Protein AF-A0A6N4VCN1-F1 (afdb_monomer)

Radius of gyration: 16.46 Å; Cα contacts (8 Å, |Δi|>4): 138; chains: 1; bounding box: 40×37×38 Å

Foldseek 3Di:
DKKFWPPAPPDQFQIEIEAEAEDAPVPDDDPVVDDPPDDDPDDDDDFDDALVRLVVCLVPDDDPDPCNQVSQVSNFVRVVVLVCVVPVPRDVRRYVGYHYDYYYPVPDDPVRVVNIGDDDCVVVVPD

Mean predicted aligned error: 9.87 Å

Organism: NCBI:txid39694

Nearest PDB structures (foldseek):
  3esl-assembly1_A  TM=6.762E-01  e=8.817E+00  Saccharomyces cerevisiae
  6yw5-assembly1_ZZ  TM=3.405E-01  e=5.949E+00  Neurospora crassa OR74A

Solvent-accessible surface area (backbone atoms only — not comparable to full-atom values): 7762 Å² total; per-residue (Å²): 88,33,38,34,49,37,91,43,91,83,55,92,51,59,28,39,33,37,40,38,43,66,40,54,71,90,75,52,81,57,86,87,73,68,76,90,79,77,86,74,90,70,80,88,68,90,69,58,81,53,48,68,28,32,50,53,51,54,73,68,48,58,92,82,44,88,59,52,64,61,41,44,50,49,32,20,52,32,47,42,49,51,52,58,61,74,40,79,83,62,60,90,53,34,68,69,49,45,43,66,46,82,40,44,59,86,71,60,49,72,69,62,55,70,61,35,44,79,58,64,59,82,75,69,70,79,119

Sequence (127 aa):
MRLECEPDWDAPAGLSLTLLVLVSPKFLPSLGDIDFDAVDAGPKQMRKQGLNGAAEALLKCEVHSPQTTSLWEEFGDELLALFREGLGNAPPGYIEGVQVEVLRTDEINFERYRNTVDLDFDYLSNT

Structure (mmCIF, N/CA/C/O backbone):
data_AF-A0A6N4VCN1-F1
#
_entry.id   AF-A0A6N4VCN1-F1
#
loop_
_atom_site.group_PDB
_atom_site.id
_atom_site.type_symbol
_atom_site.label_atom_id
_atom_site.label_alt_id
_atom_site.label_comp_id
_atom_site.label_asym_id
_atom_site.label_entity_id
_atom_site.label_seq_id
_atom_site.pdbx_PDB_ins_code
_atom_site.Cartn_x
_atom_site.Cartn_y
_atom_site.Cartn_z
_atom_site.occupancy
_atom_site.B_iso_or_equiv
_atom_site.auth_seq_id
_atom_site.auth_comp_id
_atom_site.auth_asym_id
_atom_site.auth_atom_id
_atom_site.pdbx_PDB_model_num
ATOM 1 N N . MET A 1 1 ? -4.848 -5.784 -5.684 1.00 83.69 1 MET A N 1
ATOM 2 C CA . MET A 1 1 ? -4.004 -5.219 -4.605 1.00 83.69 1 MET A CA 1
ATOM 3 C C . MET A 1 1 ? -4.656 -5.585 -3.287 1.00 83.69 1 MET A C 1
ATOM 5 O O . MET A 1 1 ? -5.845 -5.887 -3.297 1.00 83.69 1 MET A O 1
ATOM 9 N N . ARG A 1 2 ? -3.906 -5.616 -2.187 1.00 89.31 2 ARG A N 1
ATOM 10 C CA . ARG A 1 2 ? -4.435 -6.010 -0.874 1.00 89.31 2 ARG A CA 1
ATOM 11 C C . ARG A 1 2 ?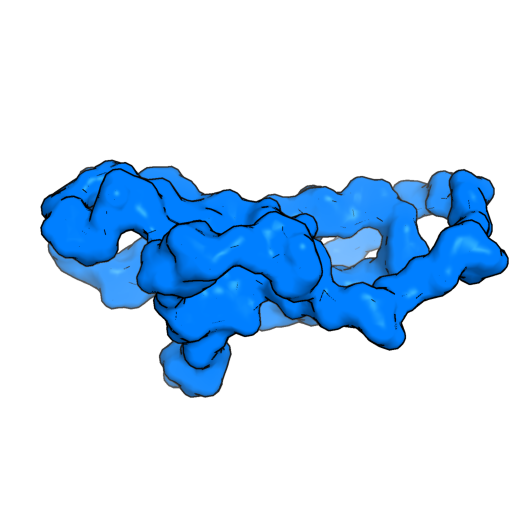 -4.069 -4.972 0.174 1.00 89.31 2 ARG A C 1
ATOM 13 O O . ARG A 1 2 ? -3.056 -4.305 0.016 1.00 89.31 2 ARG A O 1
ATOM 20 N N . LEU A 1 3 ? -4.879 -4.834 1.212 1.00 89.19 3 LEU A N 1
ATOM 21 C CA . LEU A 1 3 ? -4.628 -3.920 2.320 1.00 89.19 3 LEU A CA 1
ATOM 22 C C . LEU A 1 3 ? -4.335 -4.740 3.575 1.00 89.19 3 LEU A C 1
ATOM 24 O O . LEU A 1 3 ? -5.091 -5.648 3.917 1.00 89.19 3 LEU A O 1
ATOM 28 N N . GLU A 1 4 ? -3.217 -4.451 4.220 1.00 90.88 4 GLU A N 1
ATOM 29 C CA . GLU A 1 4 ? -2.827 -4.962 5.531 1.00 90.88 4 GLU A CA 1
ATOM 30 C C . GLU A 1 4 ? -3.123 -3.891 6.582 1.00 90.88 4 GLU A C 1
ATOM 32 O O . GLU A 1 4 ? -3.029 -2.698 6.285 1.00 90.88 4 GLU A O 1
ATOM 37 N N . CYS A 1 5 ? -3.482 -4.307 7.794 1.00 90.00 5 CYS A N 1
ATOM 38 C CA . CYS A 1 5 ? -3.745 -3.396 8.899 1.00 90.00 5 CYS A CA 1
ATOM 39 C C . CYS A 1 5 ? -3.060 -3.895 10.169 1.00 90.00 5 CYS A C 1
ATOM 41 O O . CYS A 1 5 ? -3.218 -5.057 10.543 1.00 90.00 5 CYS A O 1
ATOM 43 N N . GLU A 1 6 ? -2.337 -2.995 10.829 1.00 88.00 6 GLU A N 1
ATOM 44 C CA . GLU A 1 6 ? -1.794 -3.190 12.170 1.00 88.00 6 GLU A CA 1
ATOM 45 C C . GLU A 1 6 ? -2.445 -2.198 13.154 1.00 88.00 6 GLU A C 1
ATOM 47 O O . GLU A 1 6 ? -2.686 -1.046 12.775 1.00 88.00 6 GLU A O 1
ATOM 52 N N . PRO A 1 7 ? -2.700 -2.593 14.420 1.00 82.25 7 PRO A N 1
ATOM 53 C CA . PRO A 1 7 ? -2.447 -3.919 15.002 1.00 82.25 7 PRO A CA 1
ATOM 54 C C . PRO A 1 7 ? -3.491 -4.981 14.610 1.00 82.25 7 PRO A C 1
ATOM 56 O O . PRO A 1 7 ? -3.151 -6.161 14.555 1.00 82.25 7 PRO A O 1
ATOM 59 N N . ASP A 1 8 ? -4.731 -4.572 14.329 1.00 84.75 8 ASP A N 1
ATOM 60 C CA . ASP A 1 8 ? -5.798 -5.387 13.742 1.00 84.75 8 ASP A CA 1
ATOM 61 C C . ASP A 1 8 ? -6.921 -4.480 13.187 1.00 84.75 8 ASP A C 1
ATOM 63 O O . ASP A 1 8 ? -6.959 -3.281 13.462 1.00 84.75 8 ASP A O 1
ATOM 67 N N . TRP A 1 9 ? -7.845 -5.053 12.409 1.00 82.44 9 TRP A N 1
ATOM 68 C CA . TRP A 1 9 ? -8.972 -4.329 11.797 1.00 82.44 9 TRP A CA 1
ATOM 69 C C . TRP A 1 9 ? -10.068 -3.895 12.780 1.00 82.44 9 TRP A C 1
ATOM 71 O O . TRP A 1 9 ? -10.881 -3.034 12.444 1.00 82.44 9 TRP A O 1
ATOM 81 N N . ASP A 1 10 ? -10.111 -4.492 13.969 1.00 83.38 10 ASP A N 1
ATOM 82 C CA . ASP A 1 10 ? -11.098 -4.212 15.013 1.00 83.38 10 ASP A CA 1
ATOM 83 C C . ASP A 1 10 ? -10.583 -3.162 16.018 1.00 83.38 10 ASP A C 1
ATOM 85 O O . ASP A 1 10 ? -11.294 -2.774 16.955 1.00 83.38 10 ASP A O 1
ATOM 89 N N . ALA A 1 11 ? -9.350 -2.679 15.835 1.00 83.00 11 ALA A N 1
ATOM 90 C CA . ALA A 1 11 ? -8.717 -1.763 16.754 1.00 83.00 11 ALA A CA 1
ATOM 91 C C . ALA A 1 11 ? -9.424 -0.393 16.734 1.00 83.00 11 ALA A C 1
ATOM 93 O O . ALA A 1 11 ? -9.797 0.141 15.684 1.00 83.00 11 ALA A O 1
ATOM 94 N N . PRO A 1 12 ? -9.629 0.217 17.915 1.00 78.44 12 PRO A N 1
ATOM 95 C CA . PRO A 1 12 ? -10.466 1.406 18.044 1.00 78.44 12 PRO A CA 1
ATOM 96 C C . PRO A 1 12 ? -9.805 2.698 17.537 1.00 78.44 12 PRO A C 1
ATOM 98 O O . PRO A 1 12 ? -10.509 3.691 17.356 1.00 78.44 12 PRO A O 1
ATOM 101 N N . ALA A 1 13 ? -8.479 2.715 17.360 1.00 83.50 13 ALA A N 1
ATOM 102 C CA . ALA A 1 13 ? -7.684 3.817 16.809 1.00 83.50 13 ALA A CA 1
ATOM 103 C C . ALA A 1 13 ? -6.236 3.358 16.559 1.00 83.50 13 ALA A C 1
ATOM 105 O O . ALA A 1 13 ? -5.851 2.275 17.003 1.00 83.50 13 ALA A O 1
ATOM 106 N N . GLY A 1 14 ? -5.426 4.213 15.925 1.00 84.31 14 GLY A N 1
ATOM 107 C CA . GLY A 1 14 ? -4.001 3.954 15.723 1.00 84.31 14 GLY A CA 1
ATOM 108 C C . GLY A 1 14 ? -3.720 2.971 14.591 1.00 84.31 14 GLY A C 1
ATOM 109 O O . GLY A 1 14 ? -2.721 2.258 14.637 1.00 84.31 14 GLY A O 1
ATOM 110 N N . LEU A 1 15 ? -4.619 2.882 13.606 1.00 87.25 15 LEU A N 1
ATOM 111 C CA . LEU A 1 15 ? -4.462 1.952 12.497 1.00 87.25 15 LEU A CA 1
ATOM 112 C C . LEU A 1 15 ? -3.327 2.424 11.589 1.00 87.25 15 LEU A C 1
ATOM 114 O O . LEU A 1 15 ? -3.340 3.554 11.084 1.00 87.25 15 LEU A O 1
ATOM 118 N N . SER A 1 16 ? -2.378 1.527 11.346 1.00 88.88 16 SER A N 1
ATOM 119 C CA . SER A 1 16 ? -1.383 1.660 10.289 1.00 88.88 16 SER A CA 1
ATOM 120 C C . SER A 1 16 ? -1.771 0.731 9.150 1.00 88.88 16 SER A C 1
ATOM 122 O O . SER A 1 16 ? -1.929 -0.474 9.350 1.00 88.88 16 SER A O 1
ATOM 124 N N . LEU A 1 17 ? -1.963 1.297 7.961 1.00 90.19 17 LEU A N 1
ATOM 125 C CA . LEU A 1 17 ? -2.360 0.542 6.781 1.00 90.19 17 LEU A CA 1
ATOM 126 C C . LEU A 1 17 ? -1.167 0.357 5.848 1.00 90.19 17 LEU A C 1
ATOM 128 O O . LEU A 1 17 ? -0.446 1.313 5.569 1.00 90.19 17 LEU A O 1
ATOM 132 N N . THR A 1 18 ? -1.015 -0.842 5.295 1.00 91.00 18 THR A N 1
ATOM 133 C CA . THR A 1 18 ? -0.028 -1.115 4.244 1.00 91.00 18 THR A CA 1
ATOM 134 C C . THR A 1 18 ? -0.741 -1.623 2.999 1.00 91.00 18 THR A C 1
ATOM 136 O O . THR A 1 18 ? -1.360 -2.688 2.999 1.00 91.00 18 THR A O 1
ATOM 139 N N . LEU A 1 19 ? -0.672 -0.856 1.914 1.00 89.94 19 LEU A N 1
ATOM 140 C CA . LEU A 1 19 ? -1.156 -1.263 0.604 1.00 89.94 19 LEU A CA 1
ATOM 141 C C . LEU A 1 19 ? -0.120 -2.169 -0.065 1.00 89.94 19 LEU A C 1
ATOM 143 O O . LEU A 1 19 ? 0.937 -1.718 -0.501 1.00 89.94 19 LEU A O 1
ATOM 147 N N . LEU A 1 20 ? -0.470 -3.442 -0.203 1.00 88.94 20 LEU A N 1
ATOM 148 C CA . LEU A 1 20 ? 0.321 -4.454 -0.884 1.00 88.94 20 LEU A CA 1
ATOM 149 C C . LEU A 1 20 ? -0.031 -4.501 -2.376 1.00 88.94 20 LEU A C 1
ATOM 151 O O . LEU A 1 20 ? -1.112 -4.950 -2.796 1.00 88.94 20 LEU A O 1
ATOM 155 N N . VAL A 1 21 ? 0.926 -4.086 -3.199 1.00 85.88 21 VAL A N 1
ATOM 156 C CA . VAL A 1 21 ? 0.881 -4.197 -4.657 1.00 85.88 21 VAL A CA 1
ATOM 157 C C . VAL A 1 21 ? 1.587 -5.486 -5.058 1.00 85.88 21 VAL A C 1
ATOM 159 O O . VAL A 1 21 ? 2.807 -5.544 -5.192 1.00 85.88 21 VAL A O 1
ATOM 162 N N . LEU A 1 22 ? 0.797 -6.547 -5.227 1.00 84.44 22 LEU A N 1
ATOM 163 C CA . LEU A 1 22 ? 1.302 -7.870 -5.583 1.00 84.44 22 LEU A CA 1
ATOM 164 C C . LEU A 1 22 ? 1.490 -7.996 -7.098 1.00 84.44 22 LEU A C 1
ATOM 166 O O . LEU A 1 22 ? 0.518 -7.988 -7.857 1.00 84.44 22 LEU A O 1
ATOM 170 N N . VAL A 1 23 ? 2.737 -8.162 -7.531 1.00 82.38 23 VAL A N 1
ATOM 171 C CA . VAL A 1 23 ? 3.115 -8.332 -8.936 1.00 82.38 23 VAL A CA 1
ATOM 172 C C . VAL A 1 23 ? 3.427 -9.798 -9.207 1.00 82.38 23 VAL A C 1
ATOM 174 O O . VAL A 1 23 ? 4.222 -10.431 -8.513 1.00 82.38 23 VAL A O 1
ATOM 177 N N . SER A 1 24 ? 2.799 -10.374 -10.233 1.00 80.88 24 SER A N 1
ATOM 178 C CA . SER A 1 24 ? 3.124 -11.746 -10.626 1.00 80.88 24 SER A CA 1
ATOM 179 C C . SER A 1 24 ? 4.523 -11.788 -11.257 1.00 80.88 24 SER A C 1
ATOM 181 O O . SER A 1 24 ? 4.778 -10.986 -12.157 1.00 80.88 24 SER A O 1
ATOM 183 N N . PRO A 1 25 ? 5.397 -12.745 -10.886 1.00 78.69 25 PRO A N 1
ATOM 184 C CA . PRO A 1 25 ? 6.750 -12.851 -11.432 1.00 78.69 25 PRO A CA 1
ATOM 185 C C . PRO A 1 25 ? 6.814 -12.871 -12.963 1.00 78.69 25 PRO A C 1
ATOM 187 O O . PRO A 1 25 ? 7.746 -12.339 -13.550 1.00 78.69 25 PRO A O 1
ATOM 190 N N . LYS A 1 26 ? 5.791 -13.426 -13.625 1.00 76.00 26 LYS A N 1
ATOM 191 C CA . LYS A 1 26 ? 5.684 -13.474 -15.095 1.00 76.00 26 LYS A CA 1
ATOM 192 C C . LYS A 1 26 ? 5.540 -12.105 -15.774 1.00 76.00 26 LYS A C 1
ATOM 194 O O . LYS A 1 26 ? 5.640 -12.035 -16.992 1.00 76.00 26 LYS A O 1
ATOM 199 N N . PHE A 1 27 ? 5.215 -11.062 -15.013 1.00 69.56 27 PHE A N 1
ATOM 200 C CA . PHE A 1 27 ? 5.065 -9.690 -15.501 1.00 69.56 27 PHE A CA 1
ATOM 201 C C . PHE A 1 27 ? 6.253 -8.801 -15.128 1.00 69.56 27 PHE A C 1
ATOM 203 O O . PHE A 1 27 ? 6.253 -7.625 -15.478 1.00 69.56 27 PHE A O 1
ATOM 210 N N . LEU A 1 28 ? 7.248 -9.337 -14.417 1.00 64.69 28 LEU A N 1
ATOM 211 C CA . LEU A 1 28 ? 8.481 -8.609 -14.163 1.00 64.69 28 LEU A CA 1
ATOM 212 C C . LEU A 1 28 ? 9.398 -8.698 -15.385 1.00 64.69 28 LEU A C 1
ATOM 214 O O . LEU A 1 28 ? 9.489 -9.772 -15.988 1.00 64.69 28 LEU A O 1
ATOM 218 N N . PRO A 1 29 ? 10.085 -7.602 -15.747 1.00 61.31 29 PRO A N 1
ATOM 219 C CA . PRO A 1 29 ? 11.090 -7.648 -16.795 1.00 61.31 29 PRO A CA 1
ATOM 220 C C . PRO A 1 29 ? 12.189 -8.648 -16.420 1.00 61.31 29 PRO A C 1
ATOM 222 O O . PRO A 1 29 ? 12.580 -8.776 -15.255 1.00 61.31 29 PRO A O 1
ATOM 225 N N . SER A 1 30 ? 12.690 -9.371 -17.416 1.00 56.66 30 SER A N 1
ATOM 226 C CA . SER A 1 30 ? 13.876 -10.208 -17.262 1.00 56.66 30 SER A CA 1
ATOM 227 C C . SER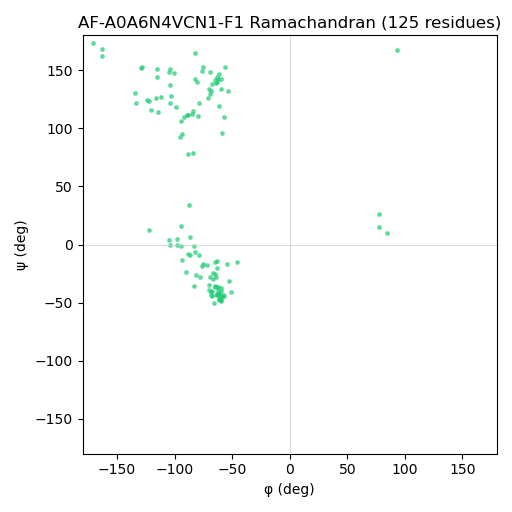 A 1 30 ? 15.072 -9.313 -16.925 1.00 56.66 30 SER A C 1
ATOM 229 O O . SER A 1 30 ? 15.207 -8.229 -17.480 1.00 56.66 30 SER A O 1
ATOM 231 N N . LEU A 1 31 ? 16.003 -9.778 -16.082 1.00 57.66 31 LEU A N 1
ATOM 232 C CA . LEU A 1 31 ? 17.241 -9.040 -15.755 1.00 57.66 31 LEU A CA 1
ATOM 233 C C . LEU A 1 31 ? 18.071 -8.622 -16.992 1.00 57.66 31 LEU A C 1
ATOM 235 O O . LEU A 1 31 ? 18.939 -7.767 -16.872 1.00 57.66 31 LEU A O 1
ATOM 239 N N . GLY A 1 32 ? 17.822 -9.221 -18.163 1.00 54.34 32 GLY A N 1
ATOM 240 C CA . GLY A 1 32 ? 18.462 -8.871 -19.435 1.00 54.34 32 GLY A CA 1
ATOM 241 C C . GLY A 1 32 ? 17.859 -7.670 -20.174 1.00 54.34 32 GLY A C 1
ATOM 242 O O . GLY A 1 32 ? 18.444 -7.255 -21.168 1.00 54.34 32 GLY A O 1
ATOM 243 N N . ASP A 1 33 ? 16.737 -7.120 -19.702 1.00 53.12 33 ASP A N 1
ATOM 244 C CA . ASP A 1 33 ? 16.018 -6.007 -20.345 1.00 53.12 33 ASP A CA 1
ATOM 245 C C . ASP A 1 33 ? 16.230 -4.659 -19.620 1.00 53.12 33 ASP A C 1
ATOM 247 O O . ASP A 1 33 ? 15.622 -3.654 -19.982 1.00 53.12 33 ASP A O 1
ATOM 251 N N . ILE A 1 34 ? 17.073 -4.635 -18.578 1.00 50.50 34 ILE A N 1
ATOM 252 C CA . ILE A 1 34 ? 17.312 -3.458 -17.734 1.00 50.50 34 ILE A CA 1
ATOM 253 C C . ILE A 1 34 ? 18.532 -2.700 -18.262 1.00 50.50 34 ILE A C 1
ATOM 255 O O . ILE A 1 34 ? 19.670 -3.139 -18.085 1.00 50.50 34 ILE A O 1
ATOM 259 N N . ASP A 1 35 ? 18.291 -1.557 -18.899 1.00 47.84 35 ASP A N 1
ATOM 260 C CA . ASP A 1 35 ? 19.337 -0.593 -19.240 1.00 47.84 35 ASP A CA 1
ATOM 261 C C . ASP A 1 35 ? 19.587 0.323 -18.026 1.00 47.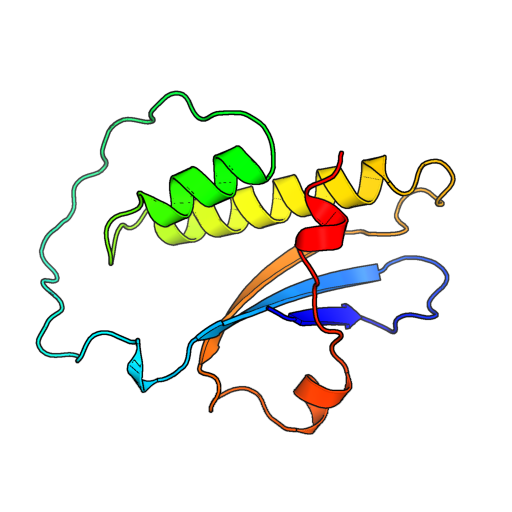84 35 ASP A C 1
ATOM 263 O O . ASP A 1 35 ? 18.705 1.070 -17.601 1.00 47.84 35 ASP A O 1
ATOM 267 N N . PHE A 1 36 ? 20.765 0.210 -17.407 1.00 52.44 36 PHE A N 1
ATOM 268 C CA . PHE A 1 36 ? 21.095 0.877 -16.137 1.00 52.44 36 PHE A CA 1
ATOM 269 C C . PHE A 1 36 ? 21.561 2.337 -16.304 1.00 52.44 36 PHE A C 1
ATOM 271 O O . PHE A 1 36 ? 21.818 3.002 -15.300 1.00 52.44 36 PHE A O 1
ATOM 278 N N . ASP A 1 37 ? 21.656 2.848 -17.536 1.00 47.03 37 ASP A N 1
ATOM 279 C CA . ASP A 1 37 ? 22.298 4.139 -17.834 1.00 47.03 37 ASP A CA 1
ATOM 280 C C . ASP A 1 37 ? 21.337 5.340 -17.983 1.00 47.03 37 ASP A C 1
ATOM 282 O O . ASP A 1 37 ? 21.775 6.460 -18.260 1.00 47.03 37 ASP A O 1
ATOM 286 N N . ALA A 1 38 ? 20.032 5.181 -17.751 1.00 46.28 38 ALA A N 1
ATOM 287 C CA . ALA A 1 38 ? 19.066 6.273 -17.914 1.00 46.28 38 ALA A CA 1
ATOM 288 C C . ALA A 1 38 ? 18.894 7.116 -16.633 1.00 46.28 38 ALA A C 1
ATOM 290 O O . ALA A 1 38 ? 17.913 6.994 -15.898 1.00 46.28 38 ALA A O 1
ATOM 291 N N . VAL A 1 39 ? 19.850 8.009 -16.362 1.00 44.22 39 VAL A N 1
ATOM 292 C CA . VAL A 1 39 ? 19.698 9.064 -15.348 1.00 44.22 39 VAL A CA 1
ATOM 293 C C . VAL A 1 39 ? 19.229 10.342 -16.036 1.00 44.22 39 VAL A C 1
ATOM 295 O O . VAL A 1 39 ? 20.048 11.139 -16.487 1.00 44.22 39 VAL A O 1
ATOM 298 N N . ASP A 1 40 ? 17.916 10.564 -16.097 1.00 43.38 40 ASP A N 1
ATOM 299 C CA .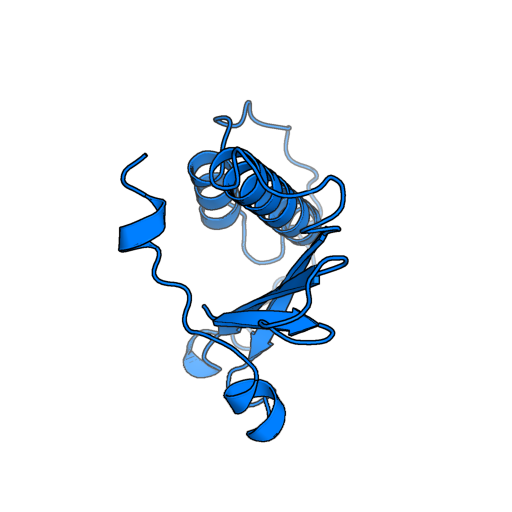 ASP A 1 40 ? 17.383 11.889 -16.417 1.00 43.38 40 ASP A CA 1
ATOM 300 C C . ASP A 1 40 ? 16.257 12.279 -15.453 1.00 43.38 40 ASP A C 1
ATOM 302 O O . ASP A 1 40 ? 15.245 11.592 -15.288 1.00 43.38 40 ASP A O 1
ATOM 306 N N . ALA A 1 41 ? 16.455 13.399 -14.760 1.00 45.56 41 ALA A N 1
ATOM 307 C CA . ALA A 1 41 ? 15.459 13.987 -13.879 1.00 45.56 41 ALA A CA 1
ATOM 308 C C . ALA A 1 41 ? 14.521 14.847 -14.732 1.00 45.56 41 ALA A C 1
ATOM 310 O O . ALA A 1 41 ? 14.643 16.072 -14.787 1.00 45.56 41 ALA A O 1
ATOM 311 N N . GLY A 1 42 ? 13.590 14.180 -15.416 1.00 45.00 42 GLY A N 1
ATOM 312 C CA . GLY A 1 42 ? 12.584 14.830 -16.249 1.00 45.00 42 GLY A CA 1
ATOM 313 C C . GLY A 1 42 ? 11.737 15.860 -15.478 1.00 45.00 42 GLY A C 1
ATOM 314 O O . GLY A 1 42 ? 11.557 15.750 -14.257 1.00 45.00 42 GLY A O 1
ATOM 315 N N . PRO A 1 43 ? 11.205 16.882 -16.173 1.00 43.59 43 PRO A N 1
ATOM 316 C CA . PRO A 1 43 ? 10.501 17.997 -15.552 1.00 43.59 43 PRO A CA 1
ATOM 317 C C . PRO A 1 43 ? 9.218 17.540 -14.848 1.00 43.59 43 PRO A C 1
ATOM 319 O O . PRO A 1 43 ? 8.445 16.745 -15.381 1.00 43.59 43 PRO A O 1
ATOM 322 N N . LYS A 1 44 ? 8.961 18.105 -13.659 1.00 47.31 44 LYS A N 1
ATOM 323 C CA . LYS A 1 44 ? 7.713 17.928 -12.900 1.00 47.31 44 LYS A CA 1
ATOM 324 C C . LYS A 1 44 ? 6.522 18.411 -13.740 1.00 47.31 44 LYS A C 1
ATOM 326 O O . LYS A 1 44 ? 6.233 19.606 -13.776 1.00 47.31 44 LYS A O 1
ATOM 331 N N . GLN A 1 45 ? 5.846 17.500 -14.439 1.00 50.28 45 GLN A N 1
ATOM 332 C CA . GLN A 1 45 ? 4.574 17.797 -15.100 1.00 50.28 45 GLN A CA 1
ATOM 333 C C . GLN A 1 45 ? 3.525 18.193 -14.053 1.00 50.28 45 GLN A C 1
ATOM 335 O O . GLN A 1 45 ? 3.486 17.615 -12.969 1.00 50.28 45 GLN A O 1
ATOM 340 N N . MET A 1 46 ? 2.666 19.168 -14.378 1.00 43.59 46 MET A N 1
ATOM 341 C CA . MET A 1 46 ? 1.468 19.473 -13.586 1.00 43.59 46 MET A CA 1
ATOM 342 C C . MET A 1 46 ? 0.602 18.212 -13.493 1.00 43.59 46 MET A C 1
ATOM 344 O O . MET A 1 46 ? 0.030 17.773 -14.493 1.00 43.59 46 MET A O 1
ATOM 348 N N . ARG A 1 47 ? 0.543 17.621 -12.298 1.00 55.28 47 ARG A N 1
ATOM 349 C CA . ARG A 1 47 ? -0.223 16.404 -12.009 1.00 55.28 47 ARG A CA 1
ATOM 350 C C . ARG A 1 47 ? -1.685 16.769 -11.746 1.00 55.28 47 ARG A C 1
ATOM 352 O O . ARG A 1 47 ? -1.975 17.815 -11.165 1.00 55.28 47 ARG A O 1
ATOM 359 N N . LYS A 1 48 ? -2.613 15.922 -12.202 1.00 57.69 48 LYS A N 1
ATOM 360 C CA . LYS A 1 48 ? -4.009 15.973 -11.739 1.00 57.69 48 LYS A CA 1
ATOM 361 C C . LYS A 1 48 ? -4.009 15.660 -10.235 1.00 57.69 48 LYS A C 1
ATOM 363 O O . LYS A 1 48 ? -3.248 14.795 -9.821 1.00 57.69 48 LYS A O 1
ATOM 368 N N . GLN A 1 49 ? -4.820 16.363 -9.449 1.00 68.06 49 GLN A N 1
ATOM 369 C CA . GLN A 1 49 ? -4.958 16.103 -8.008 1.00 68.06 49 GLN A CA 1
ATOM 370 C C . GLN A 1 49 ? -5.790 14.835 -7.757 1.00 68.06 49 GLN A C 1
ATOM 372 O O . GLN A 1 49 ? -6.651 14.506 -8.580 1.00 68.06 49 GLN A O 1
ATOM 377 N N . GLY A 1 50 ? -5.554 14.156 -6.630 1.00 73.31 50 GLY A N 1
ATOM 378 C CA . GLY A 1 50 ? -6.328 12.989 -6.209 1.00 73.31 50 GLY A CA 1
ATOM 379 C C . GLY A 1 50 ? -5.738 11.646 -6.646 1.00 73.31 50 GLY A C 1
ATOM 380 O O . GLY A 1 50 ? -4.886 11.564 -7.537 1.00 73.31 50 GLY A O 1
ATOM 381 N N . LEU A 1 51 ? -6.267 10.564 -6.065 1.00 81.44 51 LEU A N 1
ATOM 382 C CA . LEU A 1 51 ? -5.805 9.180 -6.257 1.00 81.44 51 LEU A CA 1
ATOM 383 C C . LEU A 1 51 ? -5.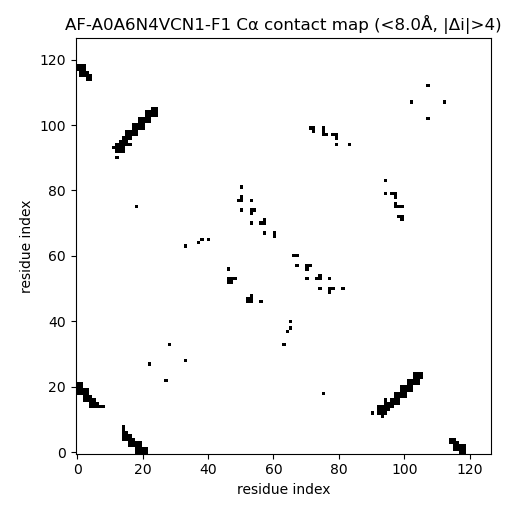669 8.768 -7.736 1.00 81.44 51 LEU A C 1
ATOM 385 O O . LEU A 1 51 ? -4.689 8.136 -8.129 1.00 81.44 51 LEU A O 1
ATOM 389 N N . ASN A 1 52 ? -6.621 9.178 -8.581 1.00 80.06 52 ASN A N 1
ATOM 390 C CA . ASN A 1 52 ? -6.587 8.908 -10.023 1.00 80.06 52 ASN A CA 1
ATOM 391 C C . ASN A 1 52 ? -5.413 9.610 -10.724 1.00 80.06 52 ASN A C 1
ATOM 393 O O . ASN A 1 52 ? -4.819 9.061 -11.651 1.00 80.06 52 ASN A O 1
ATOM 397 N N . GLY A 1 53 ? -5.062 10.819 -10.286 1.00 77.88 53 GLY A N 1
ATOM 398 C CA . GLY A 1 53 ? -3.919 11.562 -10.805 1.00 77.88 53 GLY A CA 1
ATOM 399 C C . GLY A 1 53 ? -2.590 10.910 -10.435 1.00 77.88 53 GLY A C 1
ATOM 400 O O . GLY A 1 53 ? -1.732 10.747 -11.306 1.00 77.88 53 GLY A O 1
ATOM 401 N N . ALA A 1 54 ? -2.455 10.464 -9.183 1.00 81.56 54 ALA A N 1
ATOM 402 C CA . ALA A 1 54 ? -1.292 9.707 -8.722 1.00 81.56 54 ALA A CA 1
ATOM 403 C C . ALA A 1 54 ? -1.157 8.358 -9.457 1.00 81.56 54 ALA A C 1
ATOM 405 O O . ALA A 1 54 ? -0.072 8.013 -9.930 1.00 81.56 54 ALA A O 1
ATOM 406 N N . ALA A 1 55 ? -2.267 7.638 -9.667 1.00 81.38 55 ALA A N 1
ATOM 407 C CA . ALA A 1 55 ? -2.286 6.401 -10.453 1.00 81.38 55 ALA A CA 1
ATOM 408 C C . ALA A 1 55 ? -1.860 6.631 -11.912 1.00 81.38 55 ALA A C 1
ATOM 410 O O . ALA A 1 55 ? -1.026 5.900 -12.445 1.00 81.38 55 ALA A O 1
ATOM 411 N N . GLU A 1 56 ? -2.397 7.665 -12.571 1.00 79.12 56 GLU A N 1
ATOM 412 C CA . GLU A 1 56 ? -1.996 8.029 -13.934 1.00 79.12 56 GLU A CA 1
ATOM 413 C C . GLU A 1 56 ? -0.500 8.363 -14.022 1.00 79.12 56 GLU A C 1
ATOM 415 O O . GLU A 1 56 ? 0.135 8.052 -15.031 1.00 79.12 56 GLU A O 1
ATOM 420 N N . ALA A 1 57 ? 0.062 9.014 -13.001 1.00 81.38 57 ALA A N 1
ATOM 421 C CA . ALA A 1 57 ? 1.479 9.358 -12.955 1.00 81.38 57 ALA A CA 1
ATOM 422 C C . ALA A 1 57 ? 2.365 8.111 -12.818 1.00 81.38 57 ALA A C 1
ATOM 424 O O . ALA A 1 57 ? 3.365 8.009 -13.526 1.00 81.38 57 ALA A O 1
ATOM 425 N N . LEU A 1 58 ? 1.965 7.139 -11.991 1.00 80.69 58 LEU A N 1
ATOM 426 C CA . LEU A 1 58 ? 2.622 5.832 -11.897 1.00 80.69 58 LEU A CA 1
ATOM 427 C C . LEU A 1 58 ? 2.569 5.064 -13.224 1.00 80.69 58 LEU A C 1
ATOM 429 O O . LEU A 1 58 ? 3.583 4.532 -13.661 1.00 80.69 58 LEU A O 1
ATOM 433 N N . LEU A 1 59 ? 1.419 5.052 -13.906 1.00 80.38 59 LEU A N 1
ATOM 434 C CA . LEU A 1 59 ? 1.257 4.360 -15.194 1.00 80.38 59 LEU A CA 1
ATOM 435 C C . LEU A 1 59 ? 2.079 4.981 -16.331 1.00 80.38 59 LEU A C 1
ATOM 437 O O . LEU A 1 59 ? 2.457 4.284 -17.269 1.00 80.38 59 LEU A O 1
ATOM 441 N N . LYS A 1 60 ? 2.321 6.294 -16.274 1.00 80.38 60 LYS A N 1
ATOM 442 C CA . LYS A 1 60 ? 3.160 7.021 -17.241 1.00 80.38 60 LYS A CA 1
ATOM 443 C C . LYS A 1 60 ? 4.640 7.002 -16.866 1.00 80.38 60 LYS A C 1
ATOM 445 O O . LYS A 1 60 ? 5.457 7.476 -17.651 1.00 80.38 60 LYS A O 1
ATOM 450 N N . CYS A 1 61 ? 4.975 6.521 -15.671 1.00 80.50 61 CYS A N 1
ATOM 451 C CA . CYS A 1 61 ? 6.344 6.460 -15.200 1.00 80.50 61 CYS A CA 1
ATOM 452 C C . CYS A 1 61 ? 7.125 5.434 -16.025 1.00 80.50 61 CYS A C 1
ATOM 454 O O . CYS A 1 61 ? 6.660 4.316 -16.250 1.00 80.50 61 CYS A O 1
ATOM 456 N N . GLU A 1 62 ? 8.309 5.823 -16.489 1.00 77.00 62 GLU A N 1
ATOM 457 C CA . GLU A 1 62 ? 9.190 4.898 -17.188 1.00 77.00 62 GLU A CA 1
ATOM 458 C C . GLU A 1 62 ? 9.655 3.792 -16.243 1.00 77.00 62 GLU A C 1
ATOM 460 O O . GLU A 1 62 ? 9.947 4.017 -15.063 1.00 77.00 62 GLU A O 1
ATOM 465 N N . VAL A 1 63 ? 9.741 2.582 -16.789 1.00 65.06 63 VAL A N 1
ATOM 466 C CA . VAL A 1 63 ? 10.253 1.422 -16.069 1.00 65.06 63 VAL A CA 1
ATOM 467 C C . VAL A 1 63 ? 11.704 1.738 -15.688 1.00 65.06 63 VAL A C 1
ATOM 469 O O . VAL A 1 63 ? 12.515 2.011 -16.564 1.00 65.06 63 VAL A O 1
ATOM 472 N N . HIS A 1 64 ? 11.998 1.748 -14.382 1.00 68.31 64 HIS A N 1
ATOM 473 C CA . HIS A 1 64 ? 13.277 2.151 -13.760 1.00 68.31 64 HIS A CA 1
ATOM 474 C C . HIS A 1 64 ? 13.498 3.648 -13.498 1.00 68.31 64 HIS A C 1
ATOM 476 O O . HIS A 1 64 ? 14.587 4.028 -13.068 1.00 68.31 64 HIS A O 1
ATOM 482 N N . SER A 1 65 ? 12.484 4.504 -13.648 1.00 73.50 65 SER A N 1
ATOM 483 C CA . SER A 1 65 ? 12.638 5.906 -13.256 1.00 73.50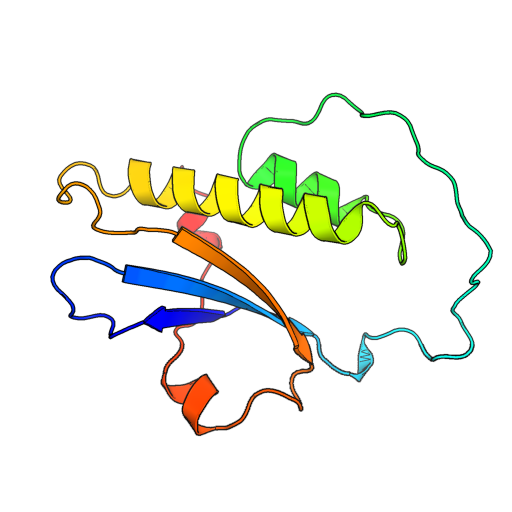 65 SER A CA 1
ATOM 484 C C . SER A 1 65 ? 12.976 6.028 -11.760 1.00 73.50 65 SER A C 1
ATOM 486 O O . SER A 1 65 ? 12.273 5.442 -10.925 1.00 73.50 65 SER A O 1
ATOM 488 N N . PRO A 1 66 ? 13.964 6.854 -11.368 1.00 74.25 66 PRO A N 1
ATOM 489 C CA . PRO A 1 66 ? 14.254 7.122 -9.957 1.00 74.25 66 PRO A CA 1
ATOM 490 C C . PRO A 1 66 ? 13.084 7.814 -9.237 1.00 74.25 66 PRO A C 1
ATOM 492 O O . PRO A 1 66 ? 13.049 7.861 -8.010 1.00 74.25 66 PRO A O 1
ATOM 495 N N . GLN A 1 67 ? 12.110 8.344 -9.984 1.00 78.25 67 GLN A N 1
ATOM 496 C CA . GLN A 1 67 ? 10.900 8.958 -9.437 1.00 78.25 67 GLN A CA 1
ATOM 497 C C . GLN A 1 67 ? 9.850 7.924 -8.997 1.00 78.25 67 GLN A C 1
ATOM 499 O O . GLN A 1 67 ? 8.877 8.296 -8.351 1.00 78.25 67 GLN A O 1
ATOM 504 N N . THR A 1 68 ? 10.033 6.637 -9.310 1.00 80.75 68 THR A N 1
ATOM 505 C CA . THR A 1 68 ? 9.035 5.591 -9.026 1.00 80.75 68 THR A CA 1
ATOM 506 C C . THR A 1 68 ? 8.698 5.502 -7.536 1.00 80.75 68 THR A C 1
ATOM 508 O O . THR A 1 68 ? 7.525 5.427 -7.183 1.00 80.75 68 THR A O 1
ATOM 511 N N . THR A 1 69 ? 9.699 5.569 -6.650 1.00 79.88 69 THR A N 1
ATOM 512 C CA . THR A 1 69 ? 9.476 5.527 -5.193 1.00 79.88 69 THR A CA 1
ATOM 513 C C . THR A 1 69 ? 8.621 6.698 -4.717 1.00 79.88 69 THR A C 1
ATOM 515 O O . THR A 1 69 ? 7.632 6.482 -4.025 1.00 79.88 69 THR A O 1
ATOM 518 N N . SER A 1 70 ? 8.940 7.925 -5.141 1.00 82.12 70 SER A N 1
ATOM 519 C CA . SER A 1 70 ? 8.189 9.111 -4.706 1.00 82.12 70 SER A CA 1
ATOM 520 C C . SER A 1 70 ? 6.771 9.160 -5.274 1.00 82.12 70 SER A C 1
ATOM 522 O O . SER A 1 70 ? 5.879 9.711 -4.640 1.00 82.12 70 SER A O 1
ATOM 524 N N . LEU A 1 71 ? 6.536 8.555 -6.442 1.00 84.62 71 LEU A N 1
ATOM 525 C CA . LEU A 1 71 ? 5.192 8.394 -7.001 1.00 84.62 71 LEU A CA 1
ATOM 526 C C . LEU A 1 71 ? 4.346 7.378 -6.218 1.00 84.62 71 LEU A C 1
ATOM 528 O O . LEU A 1 71 ? 3.141 7.571 -6.082 1.00 84.62 71 LEU A O 1
ATOM 532 N N . TRP A 1 72 ? 4.955 6.310 -5.693 1.00 85.56 72 TRP A N 1
ATOM 533 C CA . TRP A 1 72 ? 4.256 5.364 -4.818 1.00 85.56 72 TRP A CA 1
ATOM 534 C C . TRP A 1 72 ? 3.934 5.966 -3.451 1.00 85.56 72 TRP A C 1
ATOM 536 O O . TRP A 1 72 ? 2.842 5.735 -2.938 1.00 85.56 72 TRP A O 1
ATOM 546 N N . GLU A 1 73 ? 4.847 6.761 -2.890 1.00 85.06 73 GLU A N 1
ATOM 547 C CA . GLU A 1 73 ? 4.596 7.529 -1.663 1.00 85.06 73 GLU A CA 1
ATOM 548 C C . GLU A 1 73 ? 3.426 8.504 -1.857 1.00 85.06 73 GLU A C 1
ATOM 550 O O . GLU A 1 73 ? 2.473 8.476 -1.084 1.00 85.06 73 GLU A O 1
ATOM 555 N N . GLU A 1 74 ? 3.430 9.281 -2.946 1.00 85.44 74 GLU A N 1
ATOM 556 C CA . GLU A 1 74 ? 2.333 10.199 -3.286 1.00 85.44 74 GLU A CA 1
ATOM 557 C C . GLU A 1 74 ? 0.997 9.463 -3.468 1.00 85.44 74 GLU A C 1
ATOM 559 O O . GLU A 1 74 ? -0.041 9.929 -3.004 1.00 85.44 74 GLU A O 1
ATOM 564 N N . PHE A 1 75 ? 1.005 8.286 -4.100 1.00 86.81 75 PHE A N 1
ATOM 565 C CA . PHE A 1 75 ? -0.195 7.459 -4.213 1.00 86.81 75 PHE A CA 1
ATOM 566 C C . PHE A 1 75 ? -0.719 7.004 -2.841 1.00 86.81 75 PHE A C 1
ATOM 568 O O . PHE A 1 75 ? -1.930 7.010 -2.613 1.00 86.81 75 PHE A O 1
ATOM 575 N N . GLY A 1 76 ? 0.177 6.634 -1.920 1.00 85.75 76 GLY A N 1
ATOM 576 C CA . GLY A 1 76 ? -0.171 6.304 -0.537 1.00 85.75 76 GLY A CA 1
ATOM 577 C C . GLY A 1 76 ? -0.784 7.488 0.215 1.00 85.75 76 GLY A C 1
ATOM 578 O O . GLY A 1 76 ? -1.807 7.322 0.882 1.00 85.75 76 GLY A O 1
ATOM 579 N N . ASP A 1 77 ? -0.216 8.683 0.052 1.00 85.94 77 ASP A N 1
ATOM 580 C CA . ASP A 1 77 ? -0.715 9.919 0.667 1.00 85.94 77 ASP A CA 1
ATOM 581 C C . ASP A 1 77 ? -2.116 10.297 0.161 1.00 85.94 77 ASP A C 1
ATOM 583 O O . ASP A 1 77 ? -3.000 10.630 0.956 1.00 85.94 77 ASP A O 1
ATOM 587 N N . GLU A 1 78 ? -2.355 10.197 -1.148 1.00 86.94 78 GLU A N 1
ATOM 588 C CA . GLU A 1 78 ? -3.674 10.440 -1.748 1.00 86.94 78 GLU A CA 1
ATOM 589 C C . GLU A 1 78 ? -4.710 9.404 -1.279 1.00 86.94 78 GLU A C 1
ATOM 591 O O . GLU A 1 78 ? -5.870 9.736 -1.023 1.00 86.94 78 GLU A O 1
ATOM 596 N N . LEU A 1 79 ? -4.301 8.144 -1.093 1.00 85.50 79 LEU A N 1
ATOM 597 C CA . LEU A 1 79 ? -5.175 7.105 -0.544 1.00 85.50 79 LEU A CA 1
ATOM 598 C C . LEU A 1 79 ? -5.515 7.365 0.931 1.00 85.50 79 LEU A C 1
ATOM 600 O O . LEU A 1 79 ? -6.662 7.192 1.348 1.00 85.50 79 LEU A O 1
ATOM 604 N N . LEU A 1 80 ? -4.543 7.826 1.723 1.00 85.69 80 LEU A N 1
ATOM 605 C CA . LEU A 1 80 ? -4.765 8.242 3.106 1.00 85.69 80 LEU A CA 1
ATOM 606 C C . LEU A 1 80 ? -5.745 9.418 3.188 1.00 85.69 80 LEU A C 1
ATOM 608 O O . LEU A 1 80 ? -6.614 9.429 4.064 1.00 85.69 80 LEU A O 1
ATOM 612 N N . ALA A 1 81 ? -5.621 10.397 2.287 1.00 84.00 81 ALA A N 1
ATOM 613 C CA . ALA A 1 81 ? -6.558 11.511 2.193 1.00 84.00 81 ALA A CA 1
ATOM 614 C C . ALA A 1 81 ? -7.983 11.012 1.907 1.00 84.00 81 ALA A C 1
ATOM 616 O O . ALA A 1 81 ? -8.901 11.356 2.654 1.00 84.00 81 ALA A O 1
ATOM 617 N N . LEU A 1 82 ? -8.149 10.115 0.927 1.00 84.19 82 LEU A N 1
ATOM 618 C CA . LEU A 1 82 ? -9.443 9.516 0.587 1.00 84.19 82 LEU A CA 1
ATOM 619 C C . LEU A 1 82 ? -10.074 8.776 1.777 1.00 84.19 82 LEU A C 1
ATOM 621 O O . LEU A 1 82 ? -11.257 8.955 2.070 1.00 84.19 82 LEU A O 1
ATOM 625 N N . PHE A 1 83 ? -9.293 7.970 2.505 1.00 82.81 83 PHE A N 1
ATOM 626 C CA . PHE A 1 83 ? -9.807 7.290 3.695 1.00 82.81 83 PHE A CA 1
ATOM 627 C C . PHE A 1 83 ? -10.249 8.280 4.770 1.00 82.81 83 PHE A C 1
ATOM 629 O O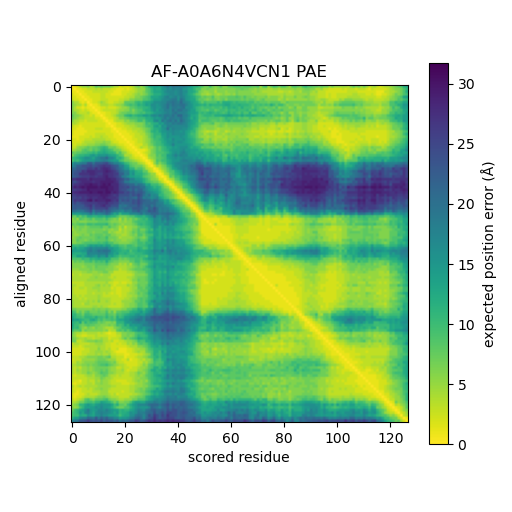 . PHE A 1 83 ? -11.316 8.109 5.357 1.00 82.81 83 PHE A O 1
ATOM 636 N N . ARG A 1 84 ? -9.471 9.338 5.016 1.00 82.38 84 ARG A N 1
ATOM 637 C CA . ARG A 1 84 ? -9.826 10.369 6.002 1.00 82.38 84 ARG A CA 1
ATOM 638 C C . ARG A 1 84 ? -11.103 11.120 5.627 1.00 82.38 84 ARG A C 1
ATOM 640 O O . ARG A 1 84 ? -11.890 11.420 6.520 1.00 82.38 84 ARG A O 1
ATOM 647 N N . GLU A 1 85 ? -11.331 11.383 4.344 1.00 81.12 85 GLU A N 1
ATOM 648 C CA . GLU A 1 85 ? -12.570 11.999 3.856 1.00 81.12 85 GLU A CA 1
ATOM 649 C C . GLU A 1 85 ? -13.785 11.075 4.025 1.00 81.12 85 GLU A C 1
ATOM 651 O O . GLU A 1 85 ? -14.831 11.509 4.514 1.00 81.12 85 GLU A O 1
ATOM 656 N N . GLY A 1 86 ? -13.646 9.789 3.686 1.00 77.88 86 GLY A N 1
ATOM 657 C CA . GLY A 1 86 ? -14.720 8.798 3.834 1.00 77.88 86 GLY A CA 1
ATOM 658 C C . GLY A 1 86 ? -15.094 8.506 5.292 1.00 77.88 86 GLY A C 1
ATOM 659 O O . GLY A 1 86 ? -16.225 8.124 5.596 1.00 77.88 86 GLY A O 1
ATOM 660 N N . LEU A 1 87 ? -14.166 8.736 6.217 1.00 77.62 87 LEU A N 1
ATOM 661 C CA . LEU A 1 87 ? -14.303 8.478 7.646 1.00 77.62 87 LEU A CA 1
ATOM 662 C C . LEU A 1 87 ? -14.922 9.648 8.429 1.00 77.62 87 LEU A C 1
ATOM 664 O O . LEU A 1 87 ? -14.564 9.843 9.581 1.00 77.62 87 LEU A O 1
ATOM 668 N N . GLY A 1 88 ? -15.857 10.419 7.866 1.00 66.38 88 GLY A N 1
ATOM 669 C CA . GLY A 1 88 ? -16.300 11.735 8.376 1.00 66.38 88 GLY A CA 1
ATOM 670 C C . GLY A 1 88 ? -16.613 11.923 9.881 1.00 66.38 88 GLY A C 1
ATOM 671 O O . GLY A 1 88 ? -16.671 13.065 10.325 1.00 66.38 88 GLY A O 1
ATOM 672 N N . ASN A 1 89 ? -16.781 10.860 10.682 1.00 72.50 89 ASN A N 1
ATOM 673 C CA . ASN A 1 89 ? -16.928 10.910 12.150 1.00 72.50 89 ASN A CA 1
ATOM 674 C C . ASN A 1 89 ? -15.878 10.091 12.936 1.00 72.50 89 ASN A C 1
ATOM 676 O O . ASN A 1 89 ? -16.062 9.840 14.128 1.00 72.50 89 ASN A O 1
ATOM 680 N N . ALA A 1 90 ? -14.807 9.620 12.301 1.00 75.56 90 ALA A N 1
ATOM 681 C CA . ALA A 1 90 ? -13.777 8.838 12.968 1.00 75.56 90 ALA A CA 1
ATOM 682 C C . ALA A 1 90 ? -12.969 9.704 13.947 1.00 75.56 90 ALA A C 1
ATOM 684 O O . ALA A 1 90 ? -12.772 10.902 13.713 1.00 75.56 90 ALA A O 1
ATOM 685 N N . PRO A 1 91 ? -12.484 9.116 15.054 1.00 74.94 91 PRO A N 1
ATOM 686 C CA . PRO A 1 91 ? -11.641 9.839 15.988 1.00 74.94 91 PRO A CA 1
ATOM 687 C C . PRO A 1 91 ? -10.345 10.321 15.304 1.00 74.94 91 PRO A C 1
ATOM 689 O O . PRO A 1 91 ? -9.813 9.642 14.421 1.00 74.94 91 PRO A O 1
ATOM 692 N N . PRO A 1 92 ? -9.796 11.482 15.704 1.00 72.88 92 PRO A N 1
ATOM 693 C CA . PRO A 1 92 ? -8.478 11.912 15.248 1.00 72.88 92 PRO A CA 1
ATOM 694 C C . PRO A 1 92 ? -7.435 10.817 15.507 1.00 72.88 92 PRO A C 1
ATOM 696 O O . PRO A 1 92 ? -7.388 10.265 16.603 1.00 72.88 92 PRO A O 1
ATOM 699 N N . GLY A 1 93 ? -6.609 10.503 14.505 1.00 75.69 93 GLY A N 1
ATOM 700 C CA . GLY A 1 93 ? -5.625 9.418 14.609 1.00 75.69 93 GLY A CA 1
ATOM 701 C C . GLY A 1 93 ? -6.212 8.012 14.445 1.00 75.69 93 GLY A C 1
ATOM 702 O O . GLY A 1 93 ? -5.552 7.037 14.782 1.00 75.69 93 GLY A O 1
ATOM 703 N N . TYR A 1 94 ? -7.440 7.877 13.929 1.00 82.31 94 TYR A N 1
ATOM 704 C CA . TYR A 1 94 ? -7.994 6.559 13.613 1.00 82.31 94 TYR A CA 1
ATOM 705 C C . TYR A 1 94 ? -7.139 5.818 12.575 1.00 82.31 94 TYR A C 1
ATOM 707 O O . TYR A 1 94 ? -6.775 4.674 12.814 1.00 82.31 94 TYR A O 1
ATOM 715 N N . ILE A 1 95 ? -6.750 6.500 11.489 1.00 83.56 95 ILE A N 1
ATOM 716 C CA . ILE A 1 95 ? -5.712 6.043 10.552 1.00 83.56 95 ILE A CA 1
ATOM 717 C C . ILE A 1 95 ? -4.521 7.000 10.636 1.00 83.56 95 ILE A C 1
ATOM 719 O O . ILE A 1 95 ? -4.618 8.186 10.278 1.00 83.56 95 ILE A O 1
ATOM 723 N N . GLU A 1 96 ? -3.394 6.481 11.111 1.00 84.38 96 GLU A N 1
ATOM 724 C CA . GLU A 1 96 ? -2.168 7.253 11.312 1.00 84.38 96 GLU A CA 1
ATOM 725 C C . GLU A 1 96 ? -1.360 7.383 10.021 1.00 84.38 96 GLU A C 1
ATOM 727 O O . GLU A 1 96 ? -0.825 8.459 9.744 1.00 84.38 96 GLU A O 1
ATOM 732 N N . GLY A 1 97 ? -1.358 6.341 9.187 1.00 84.06 97 GLY A N 1
ATOM 733 C CA . GLY A 1 97 ? -0.637 6.342 7.922 1.00 84.06 97 GLY A CA 1
ATOM 734 C C . GLY A 1 97 ? -1.077 5.249 6.957 1.00 84.06 97 GLY A C 1
ATOM 735 O O . GLY A 1 97 ? -1.707 4.263 7.342 1.00 84.06 97 GLY A O 1
ATOM 736 N N . VAL A 1 98 ? -0.716 5.459 5.692 1.00 85.88 98 VAL A N 1
ATOM 737 C CA . VAL A 1 98 ? -0.769 4.457 4.629 1.00 85.88 98 VAL A CA 1
ATOM 738 C C . VAL A 1 98 ? 0.641 4.319 4.072 1.00 85.88 98 VAL A C 1
ATOM 740 O O . VAL A 1 98 ? 1.234 5.300 3.632 1.00 85.88 98 VAL A O 1
ATOM 743 N N . GLN A 1 99 ? 1.178 3.108 4.093 1.00 88.81 99 GLN A N 1
ATOM 744 C CA . GLN A 1 99 ? 2.422 2.754 3.417 1.00 88.81 99 GLN A CA 1
ATOM 745 C C . GLN A 1 99 ? 2.098 1.972 2.150 1.00 88.81 99 GLN A C 1
ATOM 747 O O . GLN A 1 99 ? 1.088 1.272 2.092 1.00 88.81 99 GLN A O 1
ATOM 752 N N . VAL A 1 100 ? 2.952 2.067 1.133 1.00 86.81 100 VAL A N 1
ATOM 753 C CA . VAL A 1 100 ? 2.811 1.270 -0.089 1.00 86.81 100 VAL A CA 1
ATOM 754 C C . VAL A 1 100 ? 4.006 0.345 -0.223 1.00 86.81 100 VAL A C 1
ATOM 756 O O . VAL A 1 100 ? 5.152 0.788 -0.212 1.00 86.81 100 VAL A O 1
ATOM 759 N N . GLU A 1 101 ? 3.731 -0.946 -0.372 1.00 88.25 101 GLU A N 1
ATOM 760 C CA . GLU A 1 101 ? 4.742 -1.984 -0.525 1.00 88.25 101 GLU A CA 1
ATOM 761 C C . GLU A 1 101 ? 4.480 -2.763 -1.814 1.00 88.25 101 GLU A C 1
ATOM 763 O O . GLU A 1 101 ? 3.395 -3.309 -2.033 1.00 88.25 101 GLU A O 1
ATOM 768 N N . VAL A 1 102 ? 5.485 -2.815 -2.687 1.00 84.31 102 VAL A N 1
ATOM 769 C CA . VAL A 1 102 ? 5.433 -3.590 -3.930 1.00 84.31 102 VAL A CA 1
ATOM 770 C C . VAL A 1 102 ? 6.162 -4.904 -3.699 1.00 84.31 102 VAL A C 1
ATOM 772 O O . VAL A 1 102 ? 7.358 -4.912 -3.419 1.00 84.31 102 VAL A O 1
ATOM 775 N N . LEU A 1 103 ? 5.438 -6.011 -3.834 1.00 86.19 103 LEU A N 1
ATOM 776 C CA . LEU A 1 103 ? 5.949 -7.357 -3.589 1.00 86.19 103 LEU A CA 1
ATOM 777 C C . LEU A 1 103 ? 5.666 -8.262 -4.772 1.00 86.19 103 LEU A C 1
ATOM 779 O O . LEU A 1 103 ? 4.659 -8.120 -5.470 1.00 86.19 103 LEU A O 1
ATOM 783 N N . ARG A 1 104 ? 6.503 -9.277 -4.947 1.00 85.19 104 ARG A N 1
ATOM 784 C CA . ARG A 1 104 ? 6.163 -10.390 -5.824 1.00 85.19 104 ARG A CA 1
ATOM 785 C C . ARG A 1 104 ? 5.153 -11.308 -5.152 1.00 85.19 104 ARG A C 1
ATOM 787 O O . ARG A 1 104 ? 5.148 -11.495 -3.937 1.00 85.19 104 ARG A O 1
ATOM 794 N N . THR A 1 105 ? 4.300 -11.943 -5.951 1.00 85.25 105 THR A N 1
ATOM 795 C CA . THR A 1 105 ? 3.297 -12.880 -5.413 1.00 85.25 105 THR A CA 1
ATOM 796 C C . THR A 1 105 ? 3.908 -14.103 -4.723 1.00 85.25 105 THR A C 1
ATOM 798 O O . THR A 1 105 ? 3.213 -14.761 -3.962 1.00 85.25 105 THR A O 1
ATOM 801 N N . ASP A 1 106 ? 5.167 -14.443 -5.003 1.00 86.44 106 ASP A N 1
ATOM 802 C CA . ASP A 1 106 ? 5.910 -15.523 -4.340 1.00 86.44 106 ASP A CA 1
ATOM 803 C C . ASP A 1 106 ? 6.654 -15.070 -3.068 1.00 86.44 106 ASP A C 1
ATOM 805 O O . ASP A 1 106 ? 7.153 -15.915 -2.327 1.00 86.44 106 ASP A O 1
ATOM 809 N N . GLU A 1 107 ? 6.701 -13.765 -2.782 1.00 87.75 107 GLU A N 1
ATOM 810 C CA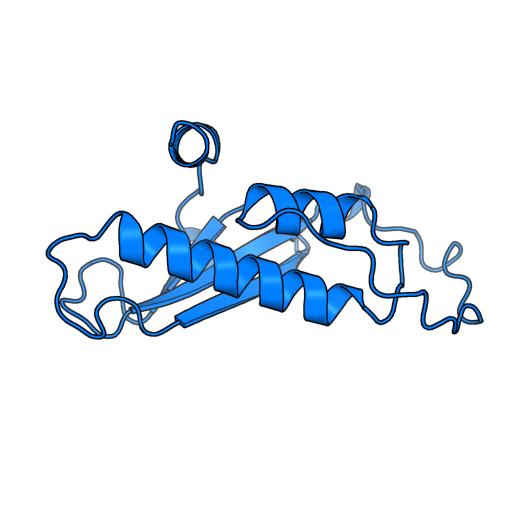 . GLU A 1 107 ? 7.318 -13.197 -1.573 1.00 87.75 107 GLU A CA 1
ATOM 811 C C . GLU A 1 107 ? 6.329 -13.063 -0.410 1.00 87.75 107 GLU A C 1
ATOM 813 O O . GLU A 1 107 ? 6.733 -13.063 0.754 1.00 87.75 107 GLU A O 1
ATOM 818 N N . ILE A 1 108 ? 5.027 -12.984 -0.698 1.00 88.50 108 ILE A N 1
ATOM 819 C CA . ILE A 1 108 ? 3.998 -12.953 0.342 1.00 88.50 108 ILE A CA 1
ATOM 820 C C . ILE A 1 108 ? 3.739 -14.365 0.884 1.00 88.50 108 ILE A C 1
ATOM 822 O O . ILE A 1 108 ? 3.373 -15.287 0.154 1.00 88.50 108 ILE A O 1
ATOM 826 N N . ASN A 1 109 ? 3.920 -14.547 2.193 1.00 88.50 109 ASN A N 1
ATOM 827 C CA . ASN A 1 109 ? 3.630 -15.815 2.857 1.00 88.50 109 ASN A CA 1
ATOM 828 C C . ASN A 1 109 ? 2.129 -15.951 3.196 1.00 88.50 109 ASN A C 1
ATOM 830 O O . ASN A 1 109 ? 1.367 -14.982 3.176 1.00 88.50 109 ASN A O 1
ATOM 834 N N . PHE A 1 110 ? 1.694 -17.174 3.517 1.00 86.50 110 PHE A N 1
ATOM 835 C CA . PHE A 1 110 ? 0.281 -17.469 3.782 1.00 86.50 110 PHE A CA 1
ATOM 836 C C . PHE A 1 110 ? -0.290 -16.710 4.990 1.00 86.50 110 PHE A C 1
ATOM 838 O O . PHE A 1 110 ? -1.449 -16.301 4.964 1.00 86.50 110 PHE A O 1
ATOM 845 N N . GLU A 1 111 ? 0.507 -16.526 6.041 1.00 87.38 111 GLU A N 1
ATOM 846 C CA . GLU A 1 111 ? 0.080 -15.837 7.261 1.00 87.38 111 GLU A CA 1
ATOM 847 C C . GLU A 1 111 ? -0.217 -14.362 6.980 1.00 87.38 111 GLU A C 1
ATOM 849 O O . GLU A 1 111 ? -1.320 -13.891 7.250 1.00 87.38 111 GLU A O 1
ATOM 854 N N . ARG A 1 112 ? 0.717 -13.675 6.317 1.00 88.00 112 ARG A N 1
ATOM 855 C CA . ARG A 1 112 ? 0.556 -12.287 5.883 1.00 88.00 112 ARG A CA 1
ATOM 856 C C . ARG A 1 112 ? -0.623 -12.135 4.928 1.00 88.00 112 ARG A C 1
ATOM 858 O O . ARG A 1 112 ? -1.459 -11.257 5.108 1.00 88.00 112 ARG A O 1
ATOM 865 N N . TYR A 1 113 ? -0.762 -13.046 3.962 1.00 85.69 113 TYR A N 1
ATOM 866 C CA . TYR A 1 113 ? -1.905 -13.050 3.046 1.00 85.69 113 TYR A CA 1
ATOM 867 C C . TYR A 1 113 ? -3.245 -13.143 3.791 1.00 85.69 113 TYR A C 1
ATOM 869 O O . TYR A 1 113 ? -4.175 -12.400 3.481 1.00 85.69 113 TYR A O 1
ATOM 877 N N . ARG A 1 114 ? -3.351 -14.016 4.799 1.00 86.56 114 ARG A N 1
ATOM 878 C CA . ARG A 1 114 ? -4.576 -14.180 5.595 1.00 86.56 114 ARG A CA 1
ATOM 879 C C . ARG A 1 114 ? -4.939 -12.927 6.401 1.00 86.56 114 ARG A C 1
ATOM 881 O O . ARG A 1 114 ? -6.123 -12.705 6.638 1.00 86.56 114 ARG A O 1
ATOM 888 N N . ASN A 1 115 ? -3.954 -12.119 6.780 1.00 84.94 115 ASN A N 1
ATOM 889 C CA . ASN A 1 115 ? -4.153 -10.892 7.557 1.00 84.94 115 ASN A CA 1
ATOM 890 C C . ASN A 1 115 ? -4.450 -9.659 6.686 1.00 84.94 115 ASN A C 1
ATOM 892 O O . ASN A 1 115 ? -4.552 -8.543 7.189 1.00 84.94 115 ASN A O 1
ATOM 896 N N . THR A 1 116 ? -4.622 -9.855 5.378 1.00 89.06 116 THR A N 1
ATOM 897 C CA . THR A 1 116 ? -4.903 -8.775 4.428 1.00 89.06 116 THR A CA 1
ATOM 898 C C . THR A 1 116 ? -6.289 -8.927 3.811 1.00 89.06 116 THR A C 1
ATOM 900 O O . THR A 1 116 ? -6.774 -10.044 3.613 1.00 89.06 116 THR A O 1
ATOM 903 N N . VAL A 1 117 ? -6.905 -7.812 3.430 1.00 88.12 117 VAL A N 1
ATOM 904 C CA . VAL A 1 117 ? -8.178 -7.772 2.694 1.00 88.12 117 VAL A CA 1
ATOM 905 C C . VAL A 1 117 ? -7.940 -7.408 1.231 1.00 88.12 117 VAL A C 1
ATOM 907 O O . VAL A 1 117 ? -6.996 -6.685 0.914 1.00 88.12 117 VAL A O 1
ATOM 910 N N . ASP A 1 118 ? -8.771 -7.915 0.318 1.00 85.31 118 ASP A N 1
ATOM 911 C CA . ASP A 1 118 ? -8.735 -7.450 -1.072 1.00 85.31 118 ASP A CA 1
ATOM 912 C C . ASP A 1 118 ? -9.260 -6.017 -1.148 1.00 85.31 118 ASP A C 1
ATOM 914 O O . ASP A 1 118 ? -10.335 -5.715 -0.631 1.00 85.31 118 ASP A O 1
ATOM 918 N N . LEU A 1 119 ? -8.490 -5.141 -1.794 1.00 79.62 119 LEU A N 1
ATOM 919 C CA . LEU A 1 119 ? -8.931 -3.781 -2.060 1.00 79.62 119 LEU A CA 1
ATOM 920 C C . LEU A 1 119 ? -9.673 -3.765 -3.398 1.00 79.62 119 LEU A C 1
ATOM 922 O O . LEU A 1 119 ? -9.062 -3.971 -4.452 1.00 79.62 119 LEU A O 1
ATOM 926 N N . ASP A 1 120 ? -10.980 -3.530 -3.341 1.00 70.88 120 ASP A N 1
ATOM 927 C CA . ASP A 1 120 ? -11.824 -3.373 -4.522 1.00 70.88 120 ASP A CA 1
ATOM 928 C C . ASP A 1 120 ? -11.906 -1.891 -4.925 1.00 70.88 120 ASP A C 1
ATOM 930 O O . ASP A 1 120 ? -12.507 -1.065 -4.234 1.00 70.88 120 ASP A O 1
ATOM 934 N N . PHE A 1 121 ? -11.273 -1.545 -6.047 1.00 60.34 121 PHE A N 1
ATOM 935 C CA . PHE A 1 121 ? -11.236 -0.175 -6.564 1.00 60.34 121 PHE A CA 1
ATOM 936 C C . PHE A 1 121 ? -12.544 0.256 -7.230 1.00 60.34 121 PHE A C 1
ATOM 938 O O . PHE A 1 121 ? -12.790 1.461 -7.337 1.00 60.34 121 PHE A O 1
ATOM 945 N N . ASP A 1 122 ? -13.409 -0.681 -7.627 1.00 60.84 122 ASP A N 1
ATOM 946 C CA . ASP A 1 122 ? -14.726 -0.335 -8.174 1.00 60.84 122 ASP A CA 1
ATOM 947 C C . ASP A 1 122 ? -15.596 0.339 -7.097 1.00 60.84 122 ASP A C 1
ATOM 949 O O . ASP A 1 122 ? -16.460 1.166 -7.393 1.00 60.84 122 ASP A O 1
ATOM 953 N N . TYR A 1 123 ? -15.308 0.056 -5.822 1.00 56.69 123 TYR A N 1
ATOM 954 C CA . TYR A 1 123 ? -15.946 0.698 -4.676 1.00 56.69 123 TYR A CA 1
ATOM 955 C C . TYR A 1 123 ? -15.345 2.073 -4.330 1.00 56.69 123 TYR A C 1
ATOM 957 O O . TYR A 1 123 ? -16.038 2.918 -3.768 1.00 56.69 123 TYR A O 1
ATOM 965 N N . LEU A 1 124 ? -14.074 2.311 -4.675 1.00 52.56 124 LEU A N 1
ATOM 966 C CA . LEU A 1 124 ? -13.325 3.535 -4.345 1.00 52.56 124 LEU A CA 1
ATOM 967 C C . LEU A 1 124 ? -13.373 4.610 -5.444 1.00 52.56 124 LEU A C 1
ATOM 969 O O . LEU A 1 124 ? -12.987 5.747 -5.201 1.00 52.56 124 LEU A O 1
ATOM 973 N N . SER A 1 125 ? -13.817 4.260 -6.652 1.00 52.41 125 SER A N 1
ATOM 974 C CA . SER A 1 125 ? -13.809 5.140 -7.833 1.00 52.41 125 SER A CA 1
ATOM 975 C C . SER A 1 125 ? -15.149 5.836 -8.128 1.00 52.41 125 SER A C 1
ATOM 977 O O . SER A 1 125 ? -15.231 6.613 -9.077 1.00 52.41 125 SER A O 1
ATOM 979 N N . ASN A 1 126 ? -16.191 5.585 -7.323 1.00 42.62 126 ASN A N 1
ATOM 980 C CA . ASN A 1 126 ? -17.548 6.135 -7.492 1.00 42.62 126 ASN A CA 1
ATOM 981 C C . ASN A 1 126 ? -17.830 7.428 -6.694 1.00 42.62 126 ASN A C 1
ATOM 983 O O . ASN A 1 126 ? -18.990 7.818 -6.538 1.00 42.62 126 ASN A O 1
ATOM 987 N N . THR A 1 127 ? -16.790 8.097 -6.202 1.00 44.72 127 THR A N 1
ATOM 988 C CA . THR A 1 127 ? -16.846 9.417 -5.547 1.00 44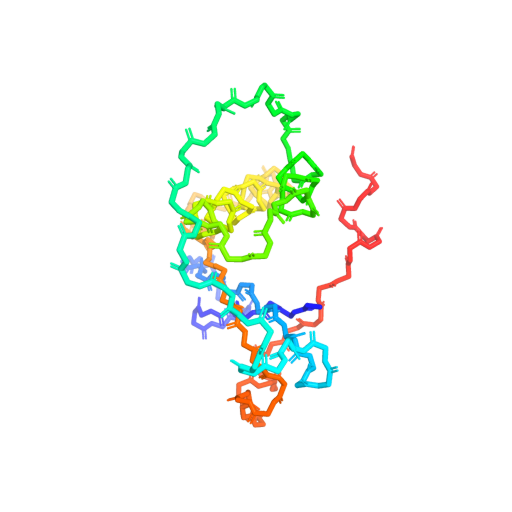.72 127 THR A CA 1
ATOM 989 C C . THR A 1 127 ? -16.016 10.415 -6.327 1.00 44.72 127 THR A C 1
ATOM 991 O O . THR A 1 127 ? -16.525 11.533 -6.558 1.00 44.72 127 THR A O 1
#

Secondary structure (DSSP, 8-state):
-EEEEES-TT-SS-EEEEEEEEE-GGGSPPGGG--TT---------PPSSHHHHHHHHHHSPTT-TTHHHHHHHHHHHHHHHHHHHTTTPPTTSEEEEEEEEEETTTS-HHHHHTEEE--HHHHS--

pLDDT: mean 75.62, std 14.17, range [42.62, 91.0]